Protein AF-A0AAD8B153-F1 (afdb_monomer_lite)

Secondary structure (DSSP, 8-state):
-PPEEEEEE----EEEEEPPPEEEEEE---EEEEEE---EEEEEEEEEEEEEEE-SEEEEEEEEEEEEEEEE-SEEEEEEEEEEEEEEEE-SEEEEEEE-SEEEEEEE-SEEEEEEE-SEE-SEEE-SEEE-

Foldseek 3Di:
DDEAEEEEEAEAAEEEDEDHEYEEEYEYEHHEYEYEYEEYYEEYEYEAAYEEYEYAEYYYAYEYHAHEEEYEYAYAYEEYEHEAAEEEYEHAYHEYEYEYAHHHYEYAHNAHYDYYHYNHHHYNYHYPHDYD

pLDDT: mean 84.86, std 6.78, range [52.72, 93.5]

Sequence (132 aa):
MPDLRGKYDIHDLRGKYDMPDLRGKYEMPDLRGKYDMPDLRGENDMLNLLGKYDTPDLRGEYDIHDLRGKYDMPDLRGKYDIHDLRGKYDMPDVHGKYDMPDLRCKYDILNLRGKYDMPDLRGEDDMPNLLG

Structure (mmCIF, N/CA/C/O backbone):
data_AF-A0AAD8B153-F1
#
_entry.id   AF-A0AAD8B153-F1
#
loop_
_atom_site.group_PDB
_atom_site.id
_atom_site.type_symbol
_atom_site.label_atom_id
_atom_site.label_alt_id
_atom_site.label_comp_id
_atom_site.label_asym_id
_atom_site.label_entity_id
_atom_site.label_seq_id
_atom_site.pdbx_PDB_ins_code
_atom_site.Cartn_x
_atom_site.Cartn_y
_atom_site.Cartn_z
_atom_site.occupancy
_atom_site.B_iso_or_equiv
_atom_site.auth_seq_id
_atom_site.auth_comp_id
_atom_site.auth_asym_id
_atom_site.auth_atom_id
_atom_site.pdbx_PDB_model_num
ATOM 1 N N . MET A 1 1 ? -19.480 7.388 13.260 1.00 52.72 1 MET A N 1
ATOM 2 C CA . MET A 1 1 ? -18.562 6.752 14.230 1.00 52.72 1 MET A CA 1
ATOM 3 C C . MET A 1 1 ? -17.579 7.824 14.698 1.00 52.72 1 MET A C 1
ATOM 5 O O . MET A 1 1 ? -17.256 8.659 13.863 1.00 52.72 1 MET A O 1
ATOM 9 N N . PRO A 1 2 ? -17.180 7.904 15.979 1.00 65.88 2 PRO A N 1
ATOM 10 C CA . PRO A 1 2 ? -16.161 8.869 16.409 1.00 65.88 2 PRO A CA 1
ATOM 11 C C . PRO A 1 2 ? -14.768 8.467 15.898 1.00 65.88 2 PRO A C 1
ATOM 13 O O . PRO A 1 2 ? -14.468 7.275 15.893 1.00 65.88 2 PRO A O 1
ATOM 16 N N . ASP A 1 3 ? -13.932 9.442 15.518 1.00 77.38 3 ASP A N 1
ATOM 17 C CA . ASP A 1 3 ? -12.514 9.223 15.188 1.00 77.38 3 ASP A CA 1
ATOM 18 C C . ASP A 1 3 ? -11.813 8.452 16.319 1.00 77.38 3 ASP A C 1
ATOM 20 O O . ASP A 1 3 ? -11.916 8.832 17.494 1.00 77.38 3 ASP A O 1
ATOM 24 N N . LEU A 1 4 ? -11.033 7.428 15.976 1.00 82.69 4 LEU A N 1
ATOM 25 C CA . LEU A 1 4 ? -10.126 6.783 16.919 1.00 82.69 4 LEU A CA 1
ATOM 26 C C . LEU A 1 4 ? -8.809 7.559 16.956 1.00 82.69 4 LEU A C 1
ATOM 28 O O . LEU A 1 4 ? -8.207 7.888 15.931 1.00 82.69 4 LEU A O 1
ATOM 32 N N . ARG A 1 5 ? -8.367 7.902 18.169 1.00 85.25 5 ARG A N 1
ATOM 33 C CA . ARG A 1 5 ? -7.137 8.664 18.402 1.00 85.25 5 ARG A CA 1
ATOM 34 C C . ARG A 1 5 ? -6.321 8.006 19.495 1.00 85.25 5 ARG A C 1
ATOM 36 O O . ARG A 1 5 ? -6.773 7.948 20.634 1.00 85.25 5 ARG A O 1
ATOM 43 N N . GLY A 1 6 ? -5.115 7.557 19.171 1.00 87.81 6 GLY A N 1
ATOM 44 C CA . GLY A 1 6 ? -4.239 6.929 20.156 1.00 87.81 6 GLY A CA 1
ATOM 45 C C . GLY A 1 6 ? -3.473 5.747 19.593 1.00 87.81 6 GLY A C 1
ATOM 46 O O . GLY A 1 6 ? -3.020 5.792 18.453 1.00 87.81 6 GLY A O 1
ATOM 47 N N . LYS A 1 7 ? -3.282 4.729 20.431 1.00 89.38 7 LYS A N 1
ATOM 48 C CA . LYS A 1 7 ? -2.637 3.474 20.055 1.00 89.38 7 LYS A CA 1
ATOM 49 C C . LYS A 1 7 ? -3.642 2.341 20.171 1.00 89.38 7 LYS A C 1
ATOM 51 O O . LYS A 1 7 ? -4.273 2.242 21.225 1.00 89.38 7 LYS A O 1
ATOM 56 N N . TYR A 1 8 ? -3.793 1.539 19.126 1.00 85.75 8 TYR A N 1
ATOM 57 C CA . TYR A 1 8 ? -4.753 0.439 19.118 1.00 85.75 8 TYR A CA 1
ATOM 58 C C . TYR A 1 8 ? -4.223 -0.765 18.354 1.00 85.75 8 TYR A C 1
ATOM 60 O O . TYR A 1 8 ? -3.648 -0.610 17.280 1.00 85.75 8 TYR A O 1
ATOM 68 N N . ASP A 1 9 ? -4.563 -1.944 18.862 1.00 86.25 9 A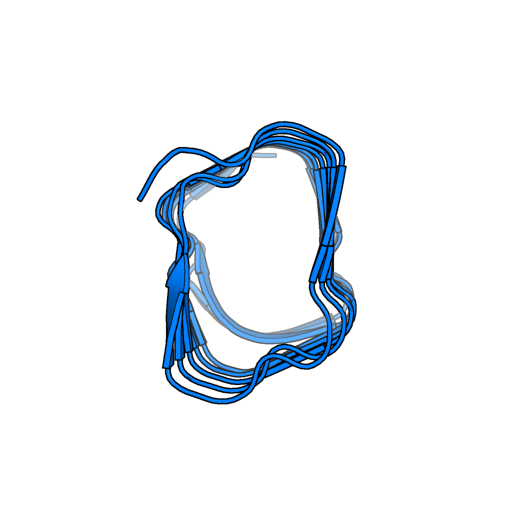SP A N 1
ATOM 69 C CA . ASP A 1 9 ? -4.263 -3.212 18.213 1.00 86.25 9 ASP A CA 1
ATOM 70 C C . ASP A 1 9 ? -5.587 -3.840 17.757 1.00 86.25 9 ASP A C 1
ATOM 72 O O . ASP A 1 9 ? -6.505 -4.069 18.554 1.00 86.25 9 ASP A O 1
ATOM 76 N N . ILE A 1 10 ? -5.726 -4.052 16.450 1.00 83.56 10 ILE A N 1
ATOM 77 C CA . ILE A 1 10 ? -6.949 -4.510 15.790 1.00 83.56 10 ILE A CA 1
ATOM 78 C C . ILE A 1 10 ? -6.672 -5.879 15.175 1.00 83.56 10 ILE A C 1
ATOM 80 O O . ILE A 1 10 ? -6.131 -5.988 14.080 1.00 83.56 10 ILE A O 1
ATOM 84 N N . HIS A 1 11 ? -7.069 -6.936 15.878 1.00 83.94 11 HIS A N 1
ATOM 85 C CA . HIS A 1 11 ? -6.763 -8.312 15.489 1.00 83.94 11 HIS A CA 1
ATOM 86 C C . HIS A 1 11 ? -7.938 -9.015 14.804 1.00 83.94 11 HIS A C 1
ATOM 88 O O . HIS A 1 11 ? -9.091 -8.864 15.218 1.00 83.94 11 HIS A O 1
ATOM 94 N N . ASP A 1 12 ? -7.622 -9.872 13.829 1.00 83.25 12 ASP A N 1
ATOM 95 C CA . ASP A 1 12 ? -8.496 -10.950 13.343 1.00 83.25 12 ASP A CA 1
ATOM 96 C C . ASP A 1 12 ? -9.875 -10.495 12.828 1.00 83.25 12 ASP A C 1
ATOM 98 O O . ASP A 1 12 ? -10.875 -11.221 12.930 1.00 83.25 12 ASP A O 1
ATOM 102 N N . LEU A 1 13 ? -9.966 -9.301 12.234 1.00 84.19 13 LEU A N 1
ATOM 103 C CA . LEU A 1 13 ? -11.230 -8.857 11.652 1.00 84.19 13 LEU A CA 1
ATOM 104 C C . LEU A 1 13 ? -11.574 -9.691 10.414 1.00 84.19 13 LEU A C 1
ATOM 106 O O . LEU A 1 13 ? -10.776 -9.874 9.486 1.00 84.19 13 LEU A O 1
ATOM 110 N N . ARG A 1 14 ? -12.810 -10.201 10.386 1.00 86.94 14 ARG A N 1
ATOM 111 C CA . ARG A 1 14 ? -13.336 -11.009 9.281 1.00 86.94 14 ARG A CA 1
ATOM 112 C C . ARG A 1 14 ? -14.743 -10.585 8.913 1.00 86.94 14 ARG A C 1
ATOM 114 O O . ARG A 1 14 ? -15.664 -10.753 9.704 1.00 86.94 14 ARG A O 1
ATOM 121 N N . GLY A 1 15 ? -14.935 -10.105 7.688 1.00 89.12 15 GLY A N 1
ATOM 122 C CA . GLY A 1 15 ? -16.270 -9.766 7.195 1.00 89.12 15 GLY A CA 1
ATOM 123 C C . GLY A 1 15 ? -16.323 -8.455 6.432 1.00 89.12 15 GLY A C 1
ATOM 124 O O . GLY A 1 15 ? -15.518 -8.226 5.534 1.00 89.12 15 GLY A O 1
ATOM 125 N N . LYS A 1 16 ? -17.339 -7.643 6.722 1.00 89.56 16 LYS A N 1
ATOM 126 C CA . LYS A 1 16 ? -17.501 -6.312 6.141 1.00 89.56 16 LYS A CA 1
ATOM 127 C C . LYS A 1 16 ? -17.560 -5.289 7.257 1.00 89.56 16 LYS A C 1
ATOM 129 O O . LYS A 1 16 ? -18.387 -5.463 8.152 1.00 89.56 16 LYS A O 1
ATOM 134 N N . TYR A 1 17 ? -16.718 -4.271 7.188 1.00 84.31 17 TYR A N 1
ATOM 135 C CA . TYR A 1 17 ? -16.640 -3.251 8.224 1.00 84.31 17 TYR A CA 1
ATOM 136 C C . TYR A 1 17 ? -16.450 -1.873 7.608 1.00 84.31 17 TYR A C 1
ATOM 138 O O . TYR A 1 17 ? -15.661 -1.718 6.680 1.00 84.31 17 TYR A O 1
ATOM 146 N N . ASP A 1 18 ? -17.119 -0.897 8.212 1.00 85.19 18 ASP A N 1
ATOM 147 C CA . ASP A 1 18 ? -16.874 0.521 7.980 1.00 85.19 18 ASP A CA 1
ATOM 148 C C . ASP A 1 18 ? -16.124 1.036 9.210 1.00 85.19 18 ASP A C 1
ATOM 150 O O . ASP A 1 18 ? -16.643 0.974 10.335 1.00 85.19 18 ASP A O 1
ATOM 154 N N . MET A 1 19 ? -14.885 1.482 9.019 1.00 82.69 19 MET A N 1
ATOM 155 C CA . MET A 1 19 ? -14.036 1.948 10.119 1.00 82.69 19 MET A CA 1
ATOM 156 C C . MET A 1 19 ? -14.215 3.461 10.343 1.00 82.69 19 MET A C 1
ATOM 158 O O . MET A 1 19 ? 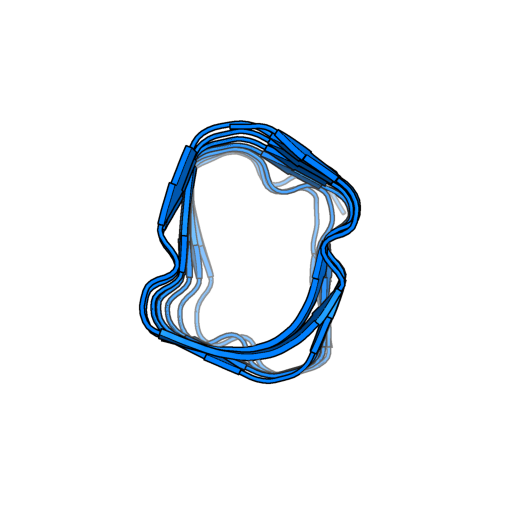-14.644 4.172 9.439 1.00 82.69 19 MET A O 1
ATOM 162 N N . PRO A 1 20 ? -13.953 3.986 11.552 1.00 82.75 20 PRO A N 1
ATOM 163 C CA . PRO A 1 20 ? -13.801 5.427 11.779 1.00 82.75 20 PRO A CA 1
ATOM 164 C C . PRO A 1 20 ? -12.416 5.939 11.358 1.00 82.75 20 PRO A C 1
ATOM 166 O O . PRO A 1 20 ? -11.489 5.142 11.236 1.00 82.75 20 PRO A O 1
ATOM 169 N N . ASP A 1 21 ? -12.264 7.264 11.206 1.00 85.12 21 ASP A N 1
ATOM 170 C CA . ASP A 1 21 ? -10.962 7.920 10.998 1.00 85.12 21 ASP A CA 1
ATOM 171 C C . ASP A 1 21 ? -9.972 7.448 12.063 1.00 85.12 21 ASP A C 1
ATOM 173 O O . ASP A 1 21 ? -10.253 7.545 13.264 1.00 85.12 21 ASP A O 1
ATOM 177 N N . LEU A 1 22 ? -8.801 6.976 11.637 1.00 85.50 22 LEU A N 1
ATOM 178 C CA . LEU A 1 22 ? -7.773 6.471 12.542 1.00 85.50 22 LEU A CA 1
ATOM 179 C C . LEU A 1 22 ? -6.608 7.452 12.589 1.00 85.50 22 LEU A C 1
ATOM 181 O O . LEU A 1 22 ? -5.955 7.726 11.583 1.00 85.50 22 LEU A O 1
ATOM 185 N N . ARG A 1 23 ? -6.322 7.991 13.778 1.00 88.62 23 ARG A N 1
ATOM 186 C CA . ARG A 1 23 ? -5.156 8.855 14.011 1.00 88.62 23 ARG A CA 1
ATOM 187 C C . ARG A 1 23 ? -4.273 8.311 15.126 1.00 88.62 23 ARG A C 1
ATOM 189 O O . ARG A 1 23 ? -4.760 8.093 16.234 1.00 88.62 23 ARG A O 1
ATOM 196 N N . GLY A 1 24 ? -2.980 8.138 14.878 1.00 89.31 24 GLY A N 1
ATOM 197 C CA . GLY A 1 24 ? -2.027 7.669 15.887 1.00 89.31 24 GLY A CA 1
ATOM 198 C C . GLY A 1 24 ? -1.241 6.443 15.442 1.00 89.31 24 GLY A C 1
ATOM 199 O O . GLY A 1 24 ? -0.705 6.462 14.341 1.00 89.31 24 GLY A O 1
ATOM 200 N N . LYS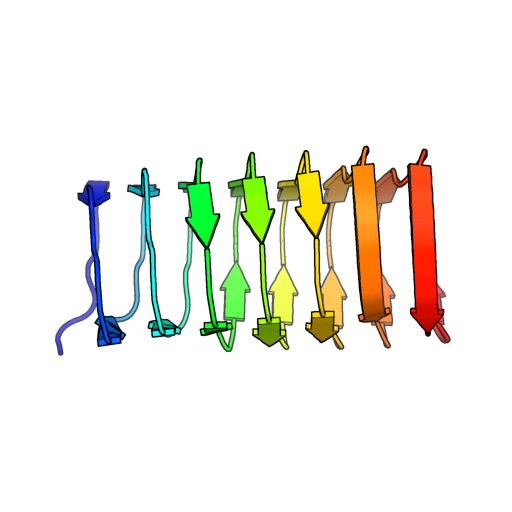 A 1 25 ? -1.105 5.437 16.312 1.00 91.06 25 LYS A N 1
ATOM 201 C CA . LYS A 1 25 ? -0.366 4.207 15.994 1.00 91.06 25 LYS A CA 1
ATOM 202 C C . LYS A 1 25 ? -1.292 3.001 15.989 1.00 91.06 25 LYS A C 1
ATOM 204 O O . LYS A 1 25 ? -2.024 2.834 16.962 1.00 91.06 25 LYS A O 1
ATOM 209 N N . TYR A 1 26 ? -1.255 2.179 14.950 1.00 88.00 26 TYR A N 1
ATOM 210 C CA . TYR A 1 26 ? -2.112 0.998 14.880 1.00 88.00 26 TYR A CA 1
ATOM 211 C C . TYR A 1 26 ? -1.343 -0.236 14.446 1.00 88.00 26 TYR A C 1
ATOM 213 O O . TYR A 1 26 ? -0.550 -0.179 13.512 1.00 88.00 26 TYR A O 1
ATOM 221 N N . GLU A 1 27 ? -1.642 -1.352 15.093 1.00 88.81 27 GLU A N 1
ATOM 222 C CA . GLU A 1 27 ? -1.219 -2.678 14.658 1.00 88.81 27 GLU A CA 1
ATOM 223 C C . GLU A 1 27 ? -2.463 -3.424 14.173 1.00 88.81 27 GLU A C 1
ATOM 225 O O . GLU A 1 27 ? -3.439 -3.566 14.913 1.00 88.81 27 GLU A O 1
ATOM 230 N N . MET A 1 28 ? -2.474 -3.863 12.914 1.00 86.88 28 MET A N 1
ATOM 231 C CA . MET A 1 28 ? -3.620 -4.548 12.308 1.00 86.88 28 MET A CA 1
ATOM 232 C C . MET A 1 28 ? -3.230 -5.903 11.712 1.00 86.88 28 MET A C 1
ATOM 234 O O . MET A 1 28 ? -3.109 -6.052 10.489 1.00 86.88 28 MET A O 1
ATOM 238 N N . PRO A 1 29 ? -3.023 -6.927 12.551 1.00 85.56 29 PRO A N 1
ATOM 239 C CA . PRO A 1 29 ? -2.787 -8.272 12.059 1.00 85.56 29 PRO A CA 1
ATOM 240 C C . PRO A 1 29 ? -4.083 -8.932 11.563 1.00 85.56 29 PRO A C 1
ATOM 242 O O . PRO A 1 29 ? -5.124 -8.914 12.224 1.00 85.56 29 PRO A O 1
ATOM 245 N N . ASP A 1 30 ? -3.977 -9.593 10.409 1.00 86.50 30 ASP A N 1
ATOM 246 C CA . ASP A 1 30 ? -4.993 -10.494 9.851 1.00 86.50 30 ASP A CA 1
ATOM 247 C C . ASP A 1 30 ? -6.380 -9.868 9.599 1.00 86.50 30 ASP A C 1
ATOM 249 O O . ASP A 1 30 ? -7.404 -10.346 10.096 1.00 86.50 30 ASP A O 1
ATOM 253 N N . LEU A 1 31 ? -6.452 -8.864 8.719 1.00 87.62 31 LEU A N 1
ATOM 254 C CA . LEU A 1 31 ? -7.731 -8.356 8.212 1.00 87.62 31 LEU A CA 1
ATOM 255 C C . LEU A 1 31 ? -8.162 -9.118 6.954 1.00 87.62 31 LEU A C 1
ATOM 257 O O . LEU A 1 31 ? -7.457 -9.177 5.941 1.00 87.62 31 LEU A O 1
ATOM 261 N N . ARG A 1 32 ? -9.364 -9.708 6.988 1.00 89.06 32 ARG A N 1
ATOM 262 C CA . ARG A 1 32 ? -9.931 -10.446 5.845 1.00 89.06 32 ARG A CA 1
ATOM 263 C C . ARG A 1 32 ? -11.344 -9.996 5.510 1.00 89.06 32 ARG A C 1
ATOM 265 O O . ARG A 1 32 ? -12.234 -10.076 6.351 1.00 89.06 32 ARG A O 1
ATOM 272 N N . GLY A 1 33 ? -11.597 -9.596 4.266 1.00 90.00 33 GLY A N 1
ATOM 273 C CA . GLY A 1 33 ? -12.950 -9.273 3.810 1.00 90.00 33 GLY A CA 1
ATOM 274 C C . GLY A 1 33 ? -13.061 -7.989 3.000 1.00 90.00 33 GLY A C 1
ATOM 275 O O . GLY A 1 33 ? -12.316 -7.808 2.042 1.00 90.00 33 GLY A O 1
ATOM 276 N N . LYS A 1 34 ? -14.065 -7.160 3.291 1.00 90.81 34 LYS A N 1
ATOM 277 C CA . LYS A 1 34 ? -14.262 -5.871 2.619 1.00 90.81 34 LYS A CA 1
ATOM 278 C C . LYS A 1 34 ? -14.293 -4.754 3.646 1.00 90.81 34 LYS A C 1
ATOM 280 O O . LYS A 1 34 ? -15.081 -4.849 4.581 1.00 90.81 34 LYS A O 1
ATOM 285 N N . TYR A 1 35 ? -13.479 -3.734 3.457 1.00 86.19 35 TYR A N 1
ATOM 286 C CA . TYR A 1 35 ? -13.358 -2.651 4.416 1.00 86.19 35 TYR A CA 1
ATOM 287 C C . TYR A 1 35 ? -13.438 -1.322 3.696 1.00 86.19 35 TYR A C 1
ATOM 289 O O . TYR A 1 35 ? -12.650 -1.074 2.785 1.00 86.19 35 TYR A O 1
ATOM 297 N N . ASP A 1 36 ? -14.354 -0.483 4.149 1.00 86.06 36 ASP A N 1
ATOM 298 C CA . ASP A 1 36 ? -14.355 0.925 3.791 1.00 86.06 36 ASP A CA 1
ATOM 299 C C . ASP A 1 36 ? -13.617 1.627 4.938 1.00 86.06 36 ASP A C 1
ATOM 301 O O . ASP A 1 36 ? -14.147 1.812 6.043 1.00 86.06 36 ASP A O 1
ATOM 305 N N . MET A 1 37 ? -12.324 1.881 4.720 1.00 82.56 37 MET A N 1
ATOM 306 C CA . MET A 1 37 ? -11.472 2.570 5.683 1.00 82.56 37 MET A CA 1
ATOM 307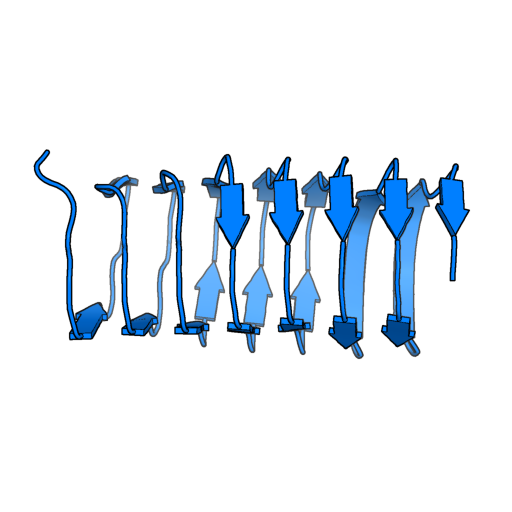 C C . MET A 1 37 ? -11.473 4.057 5.334 1.00 82.56 37 MET A C 1
ATOM 309 O O . MET A 1 37 ? -11.239 4.415 4.188 1.00 82.56 37 MET A O 1
ATOM 313 N N . PRO A 1 38 ? -11.744 4.955 6.280 1.00 77.44 38 PRO A N 1
ATOM 314 C CA . PRO A 1 38 ? -11.598 6.383 6.044 1.00 77.44 38 PRO A CA 1
ATOM 315 C C . PRO A 1 38 ? -10.128 6.804 6.205 1.00 77.44 38 PRO A C 1
ATOM 317 O O . PRO A 1 38 ? -9.245 5.952 6.303 1.00 77.44 38 PRO A O 1
ATOM 320 N N . ASP A 1 39 ? -9.862 8.113 6.242 1.00 83.88 39 ASP A N 1
ATOM 321 C CA . ASP A 1 39 ? -8.518 8.677 6.398 1.00 83.88 39 ASP A CA 1
ATOM 322 C C . ASP A 1 39 ? -7.719 7.978 7.514 1.00 83.88 39 ASP A C 1
ATOM 324 O O . ASP A 1 39 ? -8.071 8.052 8.702 1.00 83.88 39 ASP A O 1
ATOM 328 N N . LEU A 1 40 ? -6.583 7.377 7.152 1.00 87.25 40 LEU A N 1
ATOM 329 C CA . LEU A 1 40 ? -5.621 6.844 8.114 1.00 87.25 40 LEU A CA 1
ATOM 330 C C . LEU A 1 40 ? -4.451 7.821 8.248 1.00 87.25 40 LEU A C 1
ATOM 332 O O . LEU A 1 40 ? -3.845 8.259 7.264 1.00 87.25 40 LEU A O 1
ATOM 336 N N . ARG A 1 41 ? -4.119 8.197 9.487 1.00 89.19 41 ARG A N 1
ATOM 337 C CA . ARG A 1 41 ? -3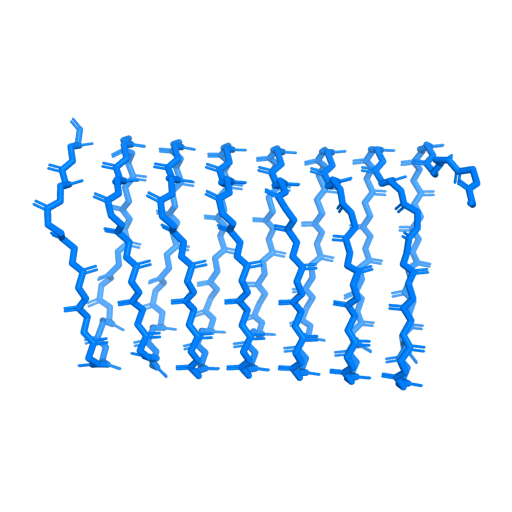.037 9.147 9.778 1.00 89.19 41 ARG A CA 1
ATOM 338 C C . ARG A 1 41 ? -2.137 8.670 10.910 1.00 89.19 41 ARG A C 1
ATOM 340 O O . ARG A 1 41 ? -2.580 8.580 12.053 1.00 89.19 41 ARG A O 1
ATOM 347 N N . GLY A 1 42 ? -0.848 8.510 10.638 1.00 90.19 42 GLY A N 1
ATOM 348 C CA . GLY A 1 42 ? 0.161 8.202 11.650 1.00 90.19 42 GLY A CA 1
ATOM 349 C C . GLY A 1 42 ? 1.026 7.008 11.271 1.00 90.19 42 GLY A C 1
ATOM 350 O O . GLY A 1 42 ? 1.458 6.926 10.129 1.00 90.19 42 GLY A O 1
ATOM 351 N N . GLU A 1 43 ? 1.322 6.144 12.236 1.00 92.31 43 GLU A N 1
ATOM 352 C CA . GLU A 1 43 ? 2.181 4.970 12.045 1.00 92.31 43 GLU A CA 1
ATOM 353 C C . GLU A 1 43 ? 1.319 3.704 12.075 1.00 92.31 43 GLU A C 1
ATOM 355 O O . GLU A 1 43 ? 0.636 3.470 13.070 1.00 92.31 43 GLU A O 1
ATOM 360 N N . ASN A 1 44 ? 1.318 2.892 11.022 1.00 88.69 44 ASN A N 1
ATOM 361 C CA . ASN A 1 44 ? 0.508 1.674 10.992 1.00 88.69 44 ASN A CA 1
ATOM 362 C C . ASN A 1 44 ? 1.332 0.473 10.529 1.00 88.69 44 ASN A C 1
ATOM 364 O O . ASN A 1 44 ? 2.013 0.553 9.510 1.00 88.69 44 ASN A O 1
ATOM 368 N N . ASP A 1 45 ? 1.216 -0.632 11.256 1.00 90.00 45 ASP A N 1
ATOM 369 C CA . ASP A 1 45 ? 1.784 -1.929 10.890 1.00 90.00 45 ASP A CA 1
ATOM 370 C C . ASP A 1 45 ? 0.645 -2.885 10.509 1.00 90.00 45 ASP A C 1
ATOM 372 O O . ASP A 1 45 ? -0.301 -3.097 11.278 1.00 90.00 45 ASP A O 1
ATOM 376 N N . MET A 1 46 ? 0.694 -3.412 9.286 1.00 88.94 46 MET A N 1
ATOM 377 C CA . MET A 1 46 ? -0.352 -4.235 8.686 1.00 88.94 46 MET A CA 1
ATOM 378 C C . MET A 1 46 ? 0.252 -5.507 8.086 1.00 88.94 46 MET A C 1
ATOM 380 O O . MET A 1 46 ? 0.788 -5.519 6.981 1.00 88.94 46 MET A O 1
ATOM 384 N N . LEU A 1 47 ? 0.117 -6.625 8.797 1.00 85.38 47 LEU A N 1
ATOM 385 C CA . LEU A 1 47 ? 0.807 -7.857 8.408 1.00 85.38 47 LEU A CA 1
ATOM 386 C C . LEU A 1 47 ? 0.115 -8.622 7.275 1.00 85.38 47 LEU A C 1
ATOM 388 O O . LEU A 1 47 ? 0.763 -9.019 6.315 1.00 85.38 47 LEU A O 1
ATOM 392 N N . ASN A 1 48 ? -1.196 -8.848 7.386 1.00 87.38 48 ASN A N 1
ATOM 393 C CA . ASN A 1 48 ? -1.947 -9.708 6.468 1.00 87.38 48 ASN A CA 1
ATOM 394 C C . ASN A 1 48 ? -3.284 -9.062 6.117 1.00 87.38 48 ASN A C 1
ATOM 396 O O . ASN A 1 48 ? -4.257 -9.169 6.868 1.00 87.38 48 ASN A O 1
ATOM 400 N N . LEU A 1 49 ? -3.350 -8.438 4.951 1.00 89.06 49 LEU A N 1
ATOM 401 C CA . LEU A 1 49 ? -4.548 -7.785 4.449 1.00 89.06 49 LEU A CA 1
ATOM 402 C C . LEU A 1 49 ? -5.054 -8.542 3.221 1.00 89.06 49 LEU A C 1
ATOM 404 O O . LEU A 1 49 ? -4.436 -8.530 2.160 1.00 89.06 49 LEU A O 1
ATOM 408 N N . LEU A 1 50 ? -6.203 -9.208 3.354 1.00 89.81 50 LEU A N 1
ATOM 409 C CA . LEU A 1 50 ? -6.817 -9.976 2.269 1.00 89.81 50 LEU A CA 1
ATOM 410 C C . LEU A 1 50 ? -8.228 -9.482 1.956 1.00 89.81 50 LEU A C 1
ATOM 412 O O . LEU A 1 50 ? -9.138 -9.612 2.776 1.00 89.81 50 LEU A O 1
ATOM 416 N N . GLY A 1 51 ? -8.457 -9.026 0.728 1.00 90.75 51 GLY A N 1
ATOM 417 C CA . GLY A 1 51 ? -9.803 -8.795 0.213 1.00 90.75 51 GLY A CA 1
ATOM 418 C C . GLY A 1 51 ? -9.964 -7.499 -0.565 1.00 90.75 51 GLY A C 1
ATOM 419 O O . GLY A 1 51 ? -9.315 -7.324 -1.592 1.00 90.75 51 GLY A O 1
ATOM 420 N N . LYS A 1 52 ? -10.924 -6.657 -0.177 1.00 91.06 52 LYS A N 1
ATOM 421 C CA . LYS A 1 52 ? -11.185 -5.381 -0.851 1.00 91.06 52 LYS A CA 1
ATOM 422 C C . LYS A 1 52 ? -11.162 -4.233 0.136 1.00 91.06 52 LYS A C 1
ATOM 424 O O . LYS A 1 52 ? -11.871 -4.315 1.132 1.00 91.06 52 LYS A O 1
ATOM 429 N N . TYR A 1 53 ? -10.405 -3.197 -0.170 1.00 87.50 53 TYR A N 1
ATOM 430 C CA . TYR A 1 53 ? -10.273 -2.044 0.700 1.00 87.50 53 TYR A CA 1
ATOM 431 C C . TYR A 1 53 ? -10.418 -0.783 -0.137 1.00 87.50 53 TYR A C 1
ATOM 433 O O . TYR A 1 53 ? -9.837 -0.689 -1.217 1.00 87.50 53 TYR A O 1
ATOM 441 N N . ASP A 1 54 ? -11.226 0.136 0.357 1.00 87.88 54 ASP A N 1
ATOM 442 C CA . ASP A 1 54 ? -11.321 1.502 -0.141 1.00 87.88 54 ASP A CA 1
ATOM 443 C C . ASP A 1 54 ? -10.754 2.397 0.959 1.00 87.88 54 ASP A C 1
ATOM 445 O O . ASP A 1 54 ? -11.125 2.238 2.128 1.00 87.88 54 ASP A O 1
ATOM 449 N N . THR A 1 55 ? -9.757 3.222 0.639 1.00 85.62 55 THR A N 1
ATOM 450 C CA . THR A 1 55 ? -9.115 4.109 1.614 1.00 85.62 55 THR A CA 1
ATOM 451 C C . THR A 1 55 ? -8.760 5.459 1.002 1.00 85.62 55 THR A C 1
ATOM 453 O O . THR A 1 55 ? -7.714 5.569 0.367 1.00 85.62 55 THR A O 1
ATOM 456 N N . PRO A 1 56 ? -9.579 6.509 1.221 1.00 80.12 56 PRO A N 1
ATOM 457 C CA . PRO A 1 56 ? -9.441 7.789 0.526 1.00 80.12 56 PRO A CA 1
ATOM 458 C C . PRO A 1 56 ? -8.102 8.516 0.721 1.00 80.12 56 PRO A C 1
ATOM 460 O O . PRO A 1 56 ? -7.637 9.190 -0.194 1.00 80.12 56 PRO A O 1
ATOM 463 N N . ASP A 1 57 ? -7.495 8.429 1.906 1.00 85.12 57 ASP A N 1
ATOM 464 C CA . ASP A 1 57 ? -6.256 9.146 2.224 1.00 85.12 57 ASP A CA 1
ATOM 465 C C . ASP A 1 57 ? -5.434 8.356 3.249 1.00 85.12 57 ASP A C 1
ATOM 467 O O . ASP A 1 57 ? -5.889 8.092 4.368 1.00 85.12 57 ASP A O 1
ATOM 471 N N . LEU A 1 58 ? -4.205 7.999 2.881 1.00 88.75 58 LEU A N 1
ATOM 472 C CA . LEU A 1 58 ? -3.213 7.455 3.801 1.00 88.75 58 LEU A CA 1
ATOM 473 C C . LEU A 1 58 ? -2.103 8.487 4.001 1.00 88.75 58 LEU A C 1
ATOM 475 O O . LEU A 1 58 ? -1.405 8.892 3.065 1.00 88.75 58 LEU A O 1
ATOM 479 N N . ARG A 1 59 ? -1.888 8.898 5.257 1.00 90.94 59 ARG A N 1
ATOM 480 C CA . ARG A 1 59 ? -0.784 9.801 5.622 1.00 90.94 59 ARG A CA 1
ATOM 481 C C . ARG A 1 59 ? 0.070 9.268 6.753 1.00 90.94 59 ARG A C 1
ATOM 483 O O . ARG A 1 59 ? -0.442 9.022 7.840 1.00 90.94 59 ARG A O 1
ATOM 490 N N . GLY A 1 60 ? 1.380 9.217 6.552 1.00 91.69 60 GLY A N 1
ATOM 491 C CA . GLY A 1 60 ? 2.336 8.893 7.609 1.00 91.69 60 GLY A CA 1
ATOM 492 C C . GLY A 1 60 ? 3.290 7.773 7.228 1.00 91.69 60 GLY A C 1
ATOM 493 O O . GLY A 1 60 ? 3.845 7.803 6.134 1.00 91.69 60 GLY A O 1
ATOM 494 N N . GLU A 1 61 ? 3.542 6.855 8.153 1.00 93.50 61 GLU A N 1
ATOM 495 C CA . GLU A 1 61 ? 4.475 5.744 7.970 1.00 93.50 61 GLU A CA 1
ATOM 496 C C . GLU A 1 61 ? 3.706 4.423 8.050 1.00 93.50 61 GLU A C 1
ATOM 498 O O . GLU A 1 61 ? 2.977 4.184 9.011 1.00 93.50 61 GLU A O 1
ATOM 503 N N . TYR A 1 62 ? 3.835 3.592 7.023 1.00 90.62 62 TYR A N 1
ATOM 504 C CA . TYR A 1 62 ? 3.123 2.326 6.913 1.00 90.62 62 TYR A CA 1
ATOM 505 C C . TYR A 1 62 ? 4.106 1.213 6.597 1.00 90.62 62 TYR A C 1
ATOM 507 O O . TYR A 1 62 ? 4.893 1.338 5.659 1.00 90.62 62 TYR A O 1
ATOM 515 N N . ASP A 1 63 ? 4.017 0.136 7.361 1.00 91.88 63 ASP A N 1
ATOM 516 C CA . ASP A 1 63 ? 4.681 -1.128 7.073 1.00 91.88 63 ASP A CA 1
ATOM 517 C C . ASP A 1 63 ? 3.599 -2.161 6.747 1.00 91.88 63 ASP A C 1
ATOM 519 O O . ASP A 1 63 ? 2.676 -2.387 7.535 1.00 91.88 63 ASP A O 1
ATOM 523 N N . ILE A 1 64 ? 3.649 -2.714 5.538 1.00 90.44 64 ILE A N 1
ATOM 524 C CA . ILE A 1 64 ? 2.675 -3.666 5.020 1.00 90.44 64 ILE A CA 1
ATOM 525 C C . ILE A 1 64 ? 3.416 -4.903 4.520 1.00 90.44 64 ILE A C 1
ATOM 527 O O . ILE A 1 64 ? 4.164 -4.850 3.545 1.00 90.44 64 ILE A O 1
ATOM 531 N N . HIS A 1 65 ? 3.177 -6.052 5.145 1.00 87.94 65 HIS A N 1
ATOM 532 C CA . HIS A 1 65 ? 3.913 -7.268 4.790 1.00 87.94 65 HIS A CA 1
ATOM 533 C C . HIS A 1 65 ? 3.258 -8.060 3.647 1.00 87.94 65 HIS A C 1
ATOM 535 O O . HIS A 1 65 ? 3.925 -8.374 2.664 1.00 87.94 65 HIS A O 1
ATOM 541 N N . ASP A 1 66 ? 1.966 -8.388 3.748 1.00 88.56 66 ASP A N 1
ATOM 542 C CA . ASP A 1 66 ? 1.231 -9.137 2.718 1.00 88.56 66 ASP A CA 1
ATOM 543 C C . ASP A 1 66 ? -0.108 -8.461 2.407 1.00 88.56 66 ASP A C 1
ATOM 545 O O . ASP A 1 66 ? -1.047 -8.455 3.215 1.00 88.56 66 ASP A O 1
ATOM 549 N N . LEU A 1 67 ? -0.201 -7.899 1.203 1.00 89.44 67 LEU A N 1
ATOM 550 C CA . LEU A 1 67 ? -1.360 -7.164 0.726 1.00 89.44 67 LEU A CA 1
ATOM 551 C C . LEU A 1 67 ? -1.943 -7.874 -0.495 1.00 89.44 67 LEU A C 1
ATOM 553 O O . LEU A 1 67 ? -1.336 -7.905 -1.565 1.00 89.44 67 LEU A O 1
ATOM 557 N N . ARG A 1 68 ? -3.147 -8.449 -0.361 1.00 90.56 68 ARG A N 1
ATOM 558 C CA . ARG A 1 68 ? -3.773 -9.268 -1.414 1.00 90.56 68 ARG A CA 1
ATOM 559 C C . ARG A 1 68 ? -5.207 -8.882 -1.712 1.00 90.56 68 ARG A C 1
ATOM 561 O O . ARG A 1 68 ? -6.095 -9.017 -0.871 1.00 90.56 68 ARG A O 1
ATOM 568 N N . GLY A 1 69 ? -5.484 -8.547 -2.968 1.00 90.62 69 GLY A N 1
ATOM 569 C CA . GLY A 1 69 ? -6.847 -8.402 -3.472 1.00 90.62 69 GLY A CA 1
ATOM 570 C C . GLY A 1 69 ? -7.067 -7.152 -4.310 1.00 90.62 69 GLY A C 1
ATOM 571 O O . GLY A 1 69 ? -6.502 -7.046 -5.395 1.00 90.62 69 GLY A O 1
ATOM 572 N N . LYS A 1 70 ? -7.988 -6.276 -3.897 1.00 91.75 70 LYS A N 1
ATOM 573 C CA . LYS A 1 70 ? -8.298 -5.033 -4.617 1.00 91.75 70 LYS A CA 1
ATOM 574 C C . LYS A 1 70 ? -8.275 -3.844 -3.673 1.00 91.75 70 LYS A C 1
ATOM 576 O O . LYS A 1 70 ? -9.024 -3.862 -2.701 1.00 91.75 70 LYS A O 1
ATOM 581 N N . TYR A 1 71 ? -7.480 -2.840 -3.995 1.00 88.00 71 TYR A N 1
ATOM 582 C CA . TYR A 1 71 ? -7.306 -1.666 -3.154 1.00 88.00 71 TYR A CA 1
ATOM 583 C C . TYR A 1 71 ? -7.456 -0.413 -3.999 1.00 88.00 71 TYR A C 1
ATOM 585 O O . TYR A 1 71 ? -6.892 -0.342 -5.090 1.00 88.00 71 TYR A O 1
ATOM 593 N N . ASP A 1 72 ? -8.228 0.530 -3.485 1.00 89.12 72 ASP A N 1
ATOM 594 C CA . ASP A 1 72 ? -8.373 1.872 -4.034 1.00 89.12 72 ASP A CA 1
ATOM 595 C C . ASP A 1 72 ? -7.833 2.851 -2.989 1.00 89.12 72 ASP A C 1
ATOM 597 O O . ASP A 1 72 ? -8.328 2.889 -1.860 1.00 89.12 72 ASP A O 1
ATOM 601 N N . MET A 1 73 ? -6.735 3.527 -3.324 1.00 86.62 73 MET A N 1
ATOM 602 C CA . MET A 1 73 ? -5.980 4.394 -2.420 1.00 86.62 73 MET A CA 1
ATOM 603 C C . MET A 1 73 ? -5.607 5.696 -3.145 1.00 86.62 73 MET A C 1
ATOM 605 O O . MET A 1 73 ? -4.471 5.843 -3.604 1.00 86.62 73 MET A O 1
ATOM 609 N N . PRO A 1 74 ? -6.552 6.646 -3.282 1.00 82.00 74 PRO A N 1
ATOM 610 C CA . PRO A 1 74 ? -6.377 7.796 -4.160 1.00 82.00 74 PRO A CA 1
ATOM 611 C C . PRO A 1 74 ? -5.306 8.807 -3.736 1.00 82.00 74 PRO A C 1
ATOM 613 O O . PRO A 1 74 ? -4.741 9.465 -4.609 1.00 82.00 74 PRO A O 1
ATOM 616 N N . ASP A 1 75 ? -5.009 8.942 -2.441 1.00 86.94 75 ASP A N 1
ATOM 617 C CA . ASP A 1 75 ? -3.955 9.837 -1.942 1.00 86.94 75 ASP A CA 1
ATOM 618 C C . ASP A 1 75 ? -3.056 9.102 -0.935 1.00 86.94 75 ASP A C 1
ATOM 620 O O . ASP A 1 75 ? -3.463 8.795 0.188 1.00 86.94 75 ASP A O 1
ATOM 624 N N . LEU A 1 76 ? -1.816 8.819 -1.340 1.00 88.81 76 LEU A N 1
ATOM 625 C CA . LEU A 1 76 ? -0.781 8.218 -0.500 1.00 88.81 76 LEU A CA 1
ATOM 626 C C . LEU A 1 76 ? 0.311 9.247 -0.209 1.00 88.81 76 LEU A C 1
ATOM 628 O O . LEU A 1 76 ? 1.007 9.722 -1.111 1.00 88.81 76 LEU A O 1
ATOM 632 N N . ARG A 1 77 ? 0.514 9.589 1.070 1.00 91.31 77 ARG A N 1
ATOM 633 C CA . ARG A 1 77 ? 1.568 10.531 1.489 1.00 91.31 77 ARG A CA 1
ATOM 634 C C . ARG A 1 77 ? 2.408 10.019 2.643 1.00 91.31 77 ARG A C 1
ATOM 636 O O . ARG A 1 77 ? 1.900 9.811 3.740 1.00 91.31 77 ARG A O 1
ATOM 643 N N . GLY A 1 78 ? 3.721 9.948 2.447 1.00 91.62 78 GLY A N 1
ATOM 644 C CA . GLY A 1 78 ? 4.667 9.673 3.528 1.00 91.62 78 GLY A CA 1
ATOM 645 C C . GLY A 1 78 ? 5.657 8.569 3.193 1.00 91.62 78 GLY A C 1
ATOM 646 O O . GLY A 1 78 ? 6.347 8.670 2.181 1.00 91.62 78 GLY A O 1
ATOM 647 N N . LYS A 1 79 ? 5.803 7.584 4.079 1.00 92.88 79 LYS A N 1
ATOM 648 C CA . LYS A 1 79 ? 6.704 6.445 3.889 1.00 92.88 79 LYS A CA 1
ATOM 649 C C . LYS A 1 79 ? 5.914 5.148 3.907 1.00 92.88 79 LYS A C 1
ATOM 651 O O . LYS A 1 79 ? 5.175 4.917 4.857 1.00 92.88 79 LYS A O 1
ATOM 656 N N . TYR A 1 80 ? 6.110 4.323 2.896 1.00 89.38 80 TYR A N 1
ATOM 657 C CA . TYR A 1 80 ? 5.446 3.036 2.775 1.00 89.38 80 TYR A CA 1
ATOM 658 C C . TYR A 1 80 ? 6.488 1.979 2.461 1.00 89.38 80 TYR A C 1
ATOM 660 O O . TYR A 1 80 ? 7.274 2.152 1.530 1.00 89.38 80 TYR A O 1
ATOM 668 N N . ASP A 1 81 ? 6.479 0.917 3.246 1.00 90.62 81 ASP A N 1
ATOM 669 C CA . ASP A 1 81 ? 7.228 -0.303 2.989 1.00 90.62 81 ASP A CA 1
ATOM 670 C C . ASP A 1 81 ? 6.206 -1.416 2.739 1.00 90.62 81 ASP A C 1
ATOM 672 O O . ASP A 1 81 ? 5.377 -1.695 3.606 1.00 90.62 81 ASP A O 1
ATOM 676 N N . ILE A 1 82 ? 6.162 -1.956 1.520 1.00 89.06 82 ILE A N 1
ATOM 677 C CA . ILE A 1 82 ? 5.149 -2.924 1.080 1.00 89.06 82 ILE A CA 1
ATOM 678 C C . ILE A 1 82 ? 5.839 -4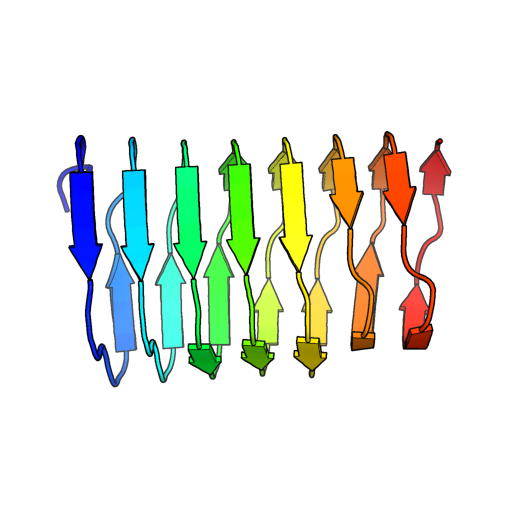.148 0.478 1.00 89.06 82 ILE A C 1
ATOM 680 O O . ILE A 1 82 ? 6.218 -4.148 -0.690 1.00 89.06 82 ILE A O 1
ATOM 684 N N . HIS A 1 83 ? 5.962 -5.224 1.253 1.00 85.75 83 HIS A N 1
ATOM 685 C CA . HIS A 1 83 ? 6.828 -6.351 0.897 1.00 85.75 83 HIS A CA 1
ATOM 686 C C . HIS A 1 83 ? 6.254 -7.296 -0.181 1.00 85.75 83 HIS A C 1
ATOM 688 O O . HIS A 1 83 ? 6.977 -7.638 -1.115 1.00 85.75 83 HIS A O 1
ATOM 694 N N . ASP A 1 84 ? 4.993 -7.741 -0.068 1.00 87.00 84 ASP A N 1
ATOM 695 C CA . ASP A 1 84 ? 4.306 -8.604 -1.054 1.00 87.00 84 ASP A CA 1
ATOM 696 C C . ASP A 1 84 ? 2.959 -7.981 -1.446 1.00 87.00 84 ASP A C 1
ATOM 698 O O . ASP A 1 84 ? 2.001 -7.978 -0.665 1.00 87.00 84 ASP A O 1
ATOM 702 N N . LEU A 1 85 ? 2.870 -7.465 -2.674 1.00 87.12 85 LEU A N 1
ATOM 703 C CA . LEU A 1 85 ? 1.652 -6.863 -3.218 1.00 87.12 85 LEU A CA 1
ATOM 704 C C . LEU A 1 85 ? 1.064 -7.734 -4.326 1.00 87.12 85 LEU A C 1
ATOM 706 O O . LEU A 1 85 ? 1.682 -7.931 -5.375 1.00 87.12 85 LEU A O 1
ATOM 710 N N . ARG A 1 86 ? -0.171 -8.229 -4.159 1.00 89.19 86 ARG A N 1
ATOM 711 C CA . ARG A 1 86 ? -0.830 -9.071 -5.177 1.00 89.19 86 ARG A CA 1
ATOM 712 C C . ARG A 1 86 ? -2.264 -8.675 -5.456 1.00 89.19 86 ARG A C 1
ATOM 714 O O . ARG A 1 86 ? -3.122 -8.701 -4.579 1.00 89.19 86 ARG A O 1
ATOM 721 N N . GLY A 1 87 ? -2.587 -8.475 -6.730 1.00 88.56 87 GLY A N 1
ATOM 722 C CA . GLY A 1 87 ? -3.962 -8.224 -7.161 1.00 88.56 87 GLY A CA 1
ATOM 723 C C . GLY A 1 87 ? -4.112 -6.965 -7.998 1.00 88.56 87 GLY A C 1
ATOM 724 O O . GLY A 1 87 ? -3.490 -6.882 -9.053 1.00 88.56 87 GLY A O 1
ATOM 725 N N . LYS A 1 88 ? -5.002 -6.050 -7.607 1.00 89.75 88 LYS A N 1
ATOM 726 C CA . LYS A 1 88 ? -5.271 -4.802 -8.337 1.00 89.75 88 LYS A CA 1
ATOM 727 C C . LYS A 1 88 ? -5.234 -3.595 -7.408 1.00 89.75 88 LYS A C 1
ATOM 729 O O . LYS A 1 88 ? -5.928 -3.621 -6.394 1.00 89.75 88 LYS A O 1
ATOM 734 N N . TYR A 1 89 ? -4.502 -2.564 -7.801 1.00 86.69 89 TYR A N 1
ATOM 735 C CA . TYR A 1 89 ? -4.280 -1.365 -7.000 1.00 86.69 89 TYR A CA 1
ATOM 736 C C . TYR A 1 89 ? -4.503 -0.129 -7.858 1.00 86.69 89 TYR A C 1
ATOM 738 O O . TYR A 1 89 ? -3.988 -0.060 -8.969 1.00 86.69 89 TYR A O 1
ATOM 746 N N . ASP A 1 90 ? -5.280 0.813 -7.349 1.00 88.38 90 ASP A N 1
ATOM 747 C CA . ASP A 1 90 ? -5.466 2.126 -7.959 1.00 88.38 90 ASP A CA 1
ATOM 748 C C . ASP A 1 90 ? -4.907 3.170 -6.990 1.00 88.38 90 ASP A C 1
ATOM 750 O O . ASP A 1 90 ? -5.328 3.231 -5.832 1.00 88.38 90 ASP A O 1
ATOM 754 N N . MET A 1 91 ? -3.868 3.885 -7.421 1.00 85.69 91 MET A N 1
ATOM 755 C CA . MET A 1 91 ? -3.078 4.806 -6.599 1.00 85.69 91 MET A CA 1
ATOM 756 C C . MET A 1 91 ? -2.729 6.072 -7.407 1.00 85.69 91 MET A C 1
ATOM 758 O O . MET A 1 91 ? -1.569 6.299 -7.753 1.00 85.69 91 MET A O 1
ATOM 762 N N . PRO A 1 92 ? -3.716 6.912 -7.757 1.00 83.94 92 PRO A N 1
ATOM 763 C CA . PRO A 1 92 ? -3.537 8.046 -8.660 1.00 83.94 92 PRO A CA 1
ATOM 764 C C . PRO A 1 92 ? -2.587 9.144 -8.160 1.00 83.94 92 PRO A C 1
ATOM 766 O O . PRO A 1 92 ? -1.976 9.817 -8.998 1.00 83.94 92 PRO A O 1
ATOM 769 N N . ASP A 1 93 ? -2.455 9.367 -6.847 1.00 86.44 93 ASP A N 1
ATOM 770 C CA . ASP A 1 93 ? -1.542 10.375 -6.295 1.00 86.44 93 ASP A CA 1
ATOM 771 C C . ASP A 1 93 ? -0.686 9.819 -5.152 1.00 86.44 93 ASP A C 1
ATOM 773 O O . ASP A 1 93 ? -1.174 9.498 -4.069 1.00 86.44 93 ASP A O 1
ATOM 777 N N . VAL A 1 94 ? 0.619 9.713 -5.395 1.00 85.62 94 VAL A N 1
ATOM 778 C CA . VAL A 1 94 ? 1.571 9.036 -4.512 1.00 85.62 94 VAL A CA 1
ATOM 779 C C . VAL A 1 94 ? 2.774 9.945 -4.266 1.00 85.62 94 VAL A C 1
ATOM 781 O O . VAL A 1 94 ? 3.559 10.222 -5.172 1.00 85.62 94 VAL A O 1
ATOM 784 N N . HIS A 1 95 ? 2.949 10.417 -3.026 1.00 89.00 95 HIS A N 1
ATOM 785 C CA . HIS A 1 95 ? 4.041 11.321 -2.625 1.00 89.00 95 HIS A CA 1
ATOM 786 C C . HIS A 1 95 ? 4.864 10.764 -1.467 1.00 89.00 95 HIS A C 1
ATOM 788 O O . HIS A 1 95 ? 4.315 10.396 -0.428 1.00 89.00 95 HIS A O 1
ATOM 794 N N . GLY A 1 96 ? 6.193 10.789 -1.585 1.00 89.19 96 GLY A N 1
ATOM 795 C CA . GLY A 1 96 ? 7.100 10.500 -0.473 1.00 89.19 96 GLY A CA 1
ATOM 796 C C . GLY A 1 96 ? 8.146 9.430 -0.767 1.00 89.19 96 GLY A C 1
ATOM 797 O O . GLY A 1 96 ? 8.941 9.596 -1.691 1.00 89.19 96 GLY A O 1
ATOM 798 N N . LYS A 1 97 ? 8.238 8.410 0.093 1.00 89.56 97 LYS A N 1
ATOM 799 C CA . LYS A 1 97 ? 9.196 7.305 -0.029 1.00 89.56 97 LYS A CA 1
ATOM 800 C C . LYS A 1 97 ? 8.474 5.967 -0.038 1.00 89.56 97 LYS A C 1
ATOM 802 O O . LYS A 1 97 ? 7.721 5.697 0.890 1.00 89.56 97 LYS A O 1
ATOM 807 N N . TYR A 1 98 ? 8.761 5.145 -1.032 1.00 85.94 98 TYR A N 1
ATOM 808 C CA . TYR A 1 98 ? 8.118 3.852 -1.210 1.00 85.94 98 TYR A CA 1
ATOM 809 C C . TYR A 1 98 ? 9.180 2.784 -1.426 1.00 85.94 98 TYR A C 1
ATOM 811 O O . TYR A 1 98 ? 10.070 2.973 -2.250 1.00 85.94 98 TYR A O 1
ATOM 819 N N . ASP A 1 99 ? 9.097 1.692 -0.687 1.00 88.50 99 ASP A N 1
ATOM 820 C CA . ASP A 1 99 ? 9.866 0.479 -0.942 1.00 88.50 99 ASP A CA 1
ATOM 821 C C . ASP A 1 99 ? 8.862 -0.642 -1.191 1.00 88.50 99 ASP A C 1
ATOM 823 O O . ASP A 1 99 ? 7.990 -0.888 -0.359 1.00 88.50 99 ASP A O 1
ATOM 827 N N . MET A 1 100 ? 8.885 -1.219 -2.389 1.00 85.06 100 MET A N 1
ATOM 828 C CA . MET A 1 100 ? 7.944 -2.259 -2.788 1.00 85.06 100 MET A CA 1
ATOM 829 C C . MET A 1 100 ? 8.669 -3.371 -3.560 1.00 85.06 100 MET A C 1
ATOM 831 O O . MET A 1 100 ? 8.652 -3.384 -4.796 1.00 85.06 100 MET A O 1
ATOM 835 N N . PRO A 1 101 ? 9.351 -4.293 -2.855 1.00 80.56 101 PRO A N 1
ATOM 836 C CA . PRO A 1 101 ? 10.233 -5.269 -3.479 1.00 80.56 101 PRO A CA 1
ATOM 837 C C . PRO A 1 101 ? 9.531 -6.328 -4.338 1.00 80.56 101 PRO A C 1
ATOM 839 O O . PRO A 1 101 ? 10.010 -6.544 -5.446 1.00 80.56 101 PRO A O 1
ATOM 842 N N . ASP A 1 102 ? 8.434 -6.970 -3.900 1.00 84.62 102 ASP A N 1
ATOM 843 C CA . ASP A 1 102 ? 7.716 -8.013 -4.673 1.00 84.62 102 ASP A CA 1
ATOM 844 C C . ASP A 1 102 ? 6.305 -7.540 -5.061 1.00 84.62 102 ASP A C 1
ATOM 846 O O . ASP A 1 102 ? 5.341 -7.626 -4.294 1.00 84.62 102 ASP A O 1
ATOM 850 N N . LEU A 1 103 ? 6.176 -7.046 -6.292 1.00 82.06 103 LEU A N 1
ATOM 851 C CA . LEU A 1 103 ? 4.935 -6.504 -6.837 1.00 82.06 103 LEU A CA 1
ATOM 852 C C . LEU A 1 103 ? 4.392 -7.430 -7.935 1.00 82.06 103 LEU A C 1
ATOM 854 O O . LEU A 1 103 ? 4.901 -7.469 -9.056 1.00 82.06 103 LEU A O 1
ATOM 858 N N . ARG A 1 104 ? 3.314 -8.170 -7.638 1.00 84.88 104 ARG A N 1
ATOM 859 C CA . ARG A 1 104 ? 2.631 -9.089 -8.575 1.00 84.88 104 ARG A CA 1
ATOM 860 C C . ARG A 1 104 ? 1.184 -8.696 -8.805 1.00 84.88 104 ARG A C 1
ATOM 862 O O . ARG A 1 104 ? 0.241 -9.411 -8.435 1.00 84.88 104 ARG A O 1
ATOM 869 N N . CYS A 1 105 ? 0.986 -7.536 -9.400 1.00 78.94 105 CYS A N 1
ATOM 870 C CA . CYS A 1 105 ? -0.327 -6.924 -9.475 1.00 78.94 105 CYS A CA 1
ATOM 871 C C . CYS A 1 105 ? -0.551 -6.165 -10.775 1.00 78.94 105 CYS A C 1
ATOM 873 O O . CYS A 1 105 ? 0.362 -5.955 -11.556 1.00 78.94 105 CYS A O 1
ATOM 875 N N . LYS A 1 106 ? -1.802 -5.770 -11.005 1.00 84.06 106 LYS A N 1
ATOM 876 C CA . LYS A 1 106 ? -2.103 -4.664 -11.905 1.00 84.06 106 LYS A CA 1
ATOM 877 C C . LYS A 1 106 ? -2.152 -3.393 -11.079 1.00 84.06 106 LYS A C 1
ATOM 879 O O . LYS A 1 106 ? -2.902 -3.384 -10.098 1.00 84.06 106 LYS A O 1
ATOM 884 N N . TYR A 1 107 ? -1.400 -2.372 -11.451 1.00 80.81 107 TYR A N 1
ATOM 885 C CA . TYR A 1 107 ? -1.458 -1.091 -10.761 1.00 80.81 107 TYR A CA 1
ATOM 886 C C . TYR A 1 107 ? -1.566 0.075 -11.736 1.00 80.81 107 TYR A C 1
ATOM 888 O O . TYR A 1 107 ? -1.013 0.036 -12.834 1.00 80.81 107 TYR A O 1
ATOM 896 N N . ASP A 1 108 ? -2.310 1.088 -11.310 1.00 82.62 108 ASP A N 1
ATOM 897 C CA . ASP A 1 108 ? -2.427 2.378 -11.981 1.00 82.62 108 ASP A CA 1
ATOM 898 C C . ASP A 1 108 ? -1.909 3.450 -11.016 1.00 82.62 108 ASP A C 1
ATOM 900 O O . ASP A 1 108 ? -2.450 3.619 -9.919 1.00 82.62 108 ASP A O 1
ATOM 904 N N . ILE A 1 109 ? -0.799 4.099 -11.378 1.00 81.44 109 ILE A N 1
ATOM 905 C CA . ILE A 1 109 ? -0.201 5.195 -10.610 1.00 81.44 109 ILE A CA 1
ATOM 906 C C . ILE A 1 109 ? -0.024 6.397 -11.534 1.00 81.44 109 ILE A C 1
ATOM 908 O O . ILE A 1 109 ? 0.967 6.526 -12.255 1.00 81.44 109 ILE A O 1
ATOM 912 N N . LEU A 1 110 ? -0.976 7.326 -11.485 1.00 80.38 110 LEU A N 1
ATOM 913 C CA . LEU A 1 110 ? -0.987 8.481 -12.383 1.00 80.38 110 LEU A CA 1
ATOM 914 C C . LEU A 1 110 ? 0.075 9.528 -12.041 1.00 80.38 110 LEU A C 1
ATOM 916 O O . LEU A 1 110 ? 0.627 10.141 -12.957 1.00 80.38 110 LEU A O 1
ATOM 920 N N . ASN A 1 111 ? 0.341 9.763 -10.754 1.00 82.62 111 ASN A N 1
ATOM 921 C CA . ASN A 1 111 ? 1.336 10.718 -10.273 1.00 82.62 111 ASN A CA 1
ATOM 922 C C . ASN A 1 111 ? 2.170 10.094 -9.155 1.00 82.62 111 ASN A C 1
ATOM 924 O O . ASN A 1 111 ? 1.707 9.975 -8.024 1.00 82.62 111 ASN A O 1
ATOM 928 N N . LEU A 1 112 ? 3.427 9.770 -9.454 1.00 83.31 112 LEU A N 1
ATOM 929 C CA . LEU A 1 112 ? 4.387 9.294 -8.461 1.00 83.31 112 LEU A CA 1
ATOM 930 C C . LEU A 1 112 ? 5.466 10.356 -8.244 1.00 83.31 112 LEU A C 1
ATOM 932 O O . LEU A 1 112 ? 6.195 10.701 -9.177 1.00 83.31 112 LEU A O 1
ATOM 936 N N . ARG A 1 113 ? 5.554 10.892 -7.021 1.00 85.81 113 ARG A N 1
ATOM 937 C CA . ARG A 1 113 ? 6.541 11.904 -6.623 1.00 85.81 113 ARG A CA 1
ATOM 938 C C . ARG A 1 113 ? 7.383 11.469 -5.433 1.00 85.81 113 ARG A C 1
ATOM 940 O O . ARG A 1 113 ? 6.863 11.135 -4.368 1.00 85.81 113 ARG A O 1
ATOM 947 N N . GLY A 1 114 ? 8.695 11.619 -5.568 1.00 85.94 114 GLY A N 1
ATOM 948 C CA . GLY A 1 114 ? 9.661 11.325 -4.515 1.00 85.94 114 GLY A CA 1
ATOM 949 C C . GLY A 1 114 ? 10.456 10.059 -4.808 1.00 85.94 114 GLY A C 1
ATOM 950 O O . GLY A 1 114 ? 10.710 9.729 -5.960 1.00 85.94 114 GLY A O 1
ATOM 951 N N . LYS A 1 115 ? 10.901 9.361 -3.761 1.00 86.50 115 LYS A N 1
ATOM 952 C CA . LYS A 1 115 ? 11.788 8.201 -3.914 1.00 86.50 115 LYS A CA 1
ATOM 953 C C . LYS A 1 115 ? 10.984 6.912 -3.911 1.00 86.50 115 LYS A C 1
ATOM 955 O O . LYS A 1 115 ? 10.141 6.726 -3.043 1.00 86.50 115 LYS A O 1
ATOM 960 N N . TYR A 1 116 ? 11.299 6.010 -4.821 1.00 83.31 116 TYR A N 1
ATOM 961 C CA . TYR A 1 116 ? 10.676 4.698 -4.893 1.00 83.31 116 TYR A CA 1
ATOM 962 C C . TYR A 1 116 ? 11.736 3.647 -5.228 1.00 83.31 116 TYR A C 1
ATOM 964 O O . TYR A 1 116 ? 12.646 3.924 -6.013 1.00 83.31 116 TYR A O 1
ATOM 972 N N . ASP A 1 117 ? 11.615 2.471 -4.625 1.00 85.56 117 ASP A N 1
ATOM 973 C CA . ASP A 1 117 ? 12.365 1.269 -4.978 1.00 85.56 117 ASP A CA 1
ATOM 974 C C . ASP A 1 117 ? 11.368 0.142 -5.270 1.00 85.56 117 ASP A C 1
ATOM 976 O O . ASP A 1 117 ? 10.488 -0.137 -4.461 1.00 85.56 117 ASP A O 1
ATOM 980 N N . MET A 1 118 ? 11.434 -0.419 -6.478 1.00 82.12 118 MET A N 1
ATOM 981 C CA . MET A 1 118 ? 10.490 -1.426 -6.987 1.00 82.12 118 MET A CA 1
ATOM 982 C C . MET A 1 118 ? 11.232 -2.446 -7.872 1.00 82.12 118 MET A C 1
ATOM 984 O O . MET A 1 118 ? 11.063 -2.445 -9.096 1.00 82.12 118 MET A O 1
ATOM 988 N N . PRO A 1 119 ? 12.136 -3.258 -7.294 1.00 79.12 119 PRO A N 1
ATOM 989 C CA . PRO A 1 119 ? 13.048 -4.123 -8.041 1.00 79.12 119 PRO A CA 1
ATOM 990 C C . PRO A 1 119 ? 12.366 -5.286 -8.781 1.00 79.12 119 PRO A C 1
ATOM 992 O O . PRO A 1 119 ? 12.780 -5.588 -9.902 1.00 79.12 119 PRO A O 1
ATOM 995 N N . ASP A 1 120 ? 11.329 -5.921 -8.214 1.00 80.25 120 ASP A N 1
ATOM 996 C CA . ASP A 1 120 ? 10.635 -7.064 -8.829 1.00 80.25 120 ASP A CA 1
ATOM 997 C C . ASP A 1 120 ? 9.171 -6.741 -9.182 1.00 80.25 120 ASP A C 1
ATOM 999 O O . ASP A 1 120 ? 8.215 -7.237 -8.582 1.00 80.25 120 ASP A O 1
ATOM 1003 N N . LEU A 1 121 ? 9.001 -5.940 -10.235 1.00 76.31 121 LEU A N 1
ATOM 1004 C CA . LEU A 1 121 ? 7.709 -5.629 -10.855 1.00 76.31 121 LEU A CA 1
ATOM 1005 C C . LEU A 1 121 ? 7.266 -6.729 -11.836 1.00 76.31 121 LEU A C 1
ATOM 1007 O O . LEU A 1 121 ? 7.944 -7.016 -12.827 1.00 76.31 121 LEU A O 1
ATOM 1011 N N . ARG A 1 122 ? 6.107 -7.353 -11.586 1.00 77.38 122 ARG A N 1
ATOM 1012 C CA . ARG A 1 122 ? 5.482 -8.360 -12.463 1.00 77.38 122 ARG A CA 1
ATOM 1013 C C . ARG A 1 122 ? 3.982 -8.110 -12.603 1.00 77.38 122 ARG A C 1
ATOM 1015 O O . ARG A 1 122 ? 3.192 -8.548 -11.768 1.00 77.38 122 ARG A O 1
ATOM 1022 N N . GLY A 1 123 ? 3.563 -7.490 -13.699 1.00 74.81 123 GLY A N 1
ATOM 1023 C CA . GLY A 1 123 ? 2.195 -6.997 -13.775 1.00 74.81 123 GLY A CA 1
ATOM 1024 C C . GLY A 1 123 ? 1.781 -6.390 -15.103 1.00 74.81 123 GLY A C 1
ATOM 1025 O O . GLY A 1 123 ? 2.507 -6.458 -16.092 1.00 74.81 123 GLY A O 1
ATOM 1026 N N . GLU A 1 124 ? 0.566 -5.842 -15.107 1.00 74.62 124 GLU A N 1
ATOM 1027 C CA . GLU A 1 124 ? 0.164 -4.819 -16.074 1.00 74.62 124 GLU A CA 1
ATOM 1028 C C . GLU A 1 124 ? 0.165 -3.487 -15.334 1.00 74.62 124 GLU A C 1
ATOM 1030 O O . GLU A 1 124 ? -0.587 -3.322 -14.371 1.00 74.62 124 GLU A O 1
ATOM 1035 N N . ASP A 1 125 ? 0.990 -2.564 -15.806 1.00 74.94 125 ASP A N 1
ATOM 1036 C CA . ASP A 1 125 ? 1.400 -1.398 -15.042 1.00 74.94 125 ASP A CA 1
ATOM 1037 C C . ASP A 1 125 ? 1.155 -0.143 -15.888 1.00 74.94 125 ASP A C 1
ATOM 1039 O O . ASP A 1 125 ? 1.603 -0.091 -17.039 1.00 74.94 125 ASP A O 1
ATOM 1043 N N . ASP A 1 126 ? 0.461 0.857 -15.339 1.00 75.06 126 ASP A N 1
ATOM 1044 C CA . ASP A 1 126 ? 0.310 2.179 -15.961 1.00 75.06 126 ASP A CA 1
ATOM 1045 C C . ASP A 1 126 ? 0.895 3.260 -15.038 1.00 75.06 126 ASP A C 1
ATOM 1047 O O . ASP A 1 126 ? 0.447 3.445 -13.907 1.00 75.06 126 ASP A O 1
ATOM 1051 N N . MET A 1 127 ? 1.957 3.929 -15.502 1.00 73.50 127 MET A N 1
ATOM 1052 C CA . MET A 1 127 ? 2.687 4.967 -14.760 1.00 73.50 127 MET A CA 1
ATOM 1053 C C . MET A 1 127 ? 3.072 6.138 -15.672 1.00 73.50 127 MET A C 1
ATOM 1055 O O . MET A 1 127 ? 4.242 6.285 -16.044 1.00 73.50 127 MET A O 1
ATOM 1059 N N . PRO A 1 128 ? 2.111 6.982 -16.076 1.00 65.06 128 PRO A N 1
ATOM 1060 C CA . PRO A 1 128 ? 2.360 8.020 -17.068 1.00 65.06 128 PRO A CA 1
ATOM 1061 C C . PRO A 1 128 ? 3.212 9.188 -16.545 1.00 65.06 128 PRO A C 1
ATOM 1063 O O . PRO A 1 128 ? 3.946 9.782 -17.335 1.00 65.06 128 PRO A O 1
ATOM 1066 N N . ASN A 1 129 ? 3.162 9.526 -15.244 1.00 67.19 129 ASN A N 1
ATOM 1067 C CA . ASN A 1 129 ? 3.911 10.661 -14.678 1.00 67.19 129 ASN A CA 1
ATOM 1068 C C . ASN A 1 129 ? 4.775 10.261 -13.476 1.00 67.19 129 ASN A C 1
ATOM 1070 O O . ASN A 1 129 ? 4.390 10.409 -12.312 1.00 67.19 129 ASN A O 1
ATOM 1074 N N . LEU A 1 130 ? 5.990 9.814 -13.784 1.00 68.56 130 LEU A N 1
ATOM 1075 C CA . LEU A 1 130 ? 7.016 9.473 -12.807 1.00 68.56 130 LEU A CA 1
ATOM 1076 C C . LEU A 1 130 ? 7.973 10.654 -12.587 1.00 68.56 130 LEU A C 1
ATOM 1078 O O . LEU A 1 130 ? 8.690 11.055 -13.506 1.00 68.56 130 LEU A O 1
ATOM 1082 N N . LEU A 1 131 ? 7.988 11.218 -11.377 1.00 63.75 131 LEU A N 1
ATOM 1083 C CA . LEU A 1 131 ? 8.863 12.328 -10.988 1.00 63.75 131 LEU A CA 1
ATOM 1084 C C . LEU A 1 131 ? 9.686 11.943 -9.746 1.00 63.75 131 LEU A C 1
ATOM 1086 O O . LEU A 1 131 ? 9.181 11.961 -8.624 1.00 63.75 131 LEU A O 1
ATOM 1090 N N . GLY A 1 132 ? 10.958 11.600 -9.960 1.00 56.69 132 GLY A N 1
ATOM 1091 C CA . GLY A 1 132 ? 11.934 11.303 -8.898 1.00 56.69 132 GLY A CA 1
ATOM 1092 C C . GLY A 1 132 ? 12.496 12.531 -8.187 1.00 56.69 132 GLY A C 1
ATOM 1093 O O . GLY A 1 132 ? 12.559 13.609 -8.823 1.00 56.69 132 GLY A O 1
#

Radius of gyration: 13.91 Å; chains: 1; bounding box: 32×23×37 Å

Organism: Biomphalaria pfeifferi (NCBI:txid112525)